Protein AF-A0A1A3EHY4-F1 (afdb_monomer_lite)

Structure (mmCIF, N/CA/C/O backbone):
data_AF-A0A1A3EHY4-F1
#
_entry.id   AF-A0A1A3EHY4-F1
#
loop_
_atom_site.group_PDB
_atom_site.id
_atom_site.type_symbol
_atom_site.label_atom_id
_atom_site.label_alt_id
_atom_site.label_comp_id
_atom_site.label_asym_id
_atom_site.label_entity_id
_atom_site.label_seq_id
_atom_site.pdbx_PDB_ins_code
_atom_site.Cartn_x
_atom_site.Cartn_y
_atom_site.Cartn_z
_atom_site.occupancy
_atom_site.B_iso_or_equiv
_atom_site.auth_seq_id
_atom_site.auth_comp_id
_atom_site.auth_asym_id
_atom_site.auth_atom_id
_atom_site.pdbx_PDB_model_num
ATOM 1 N N . MET A 1 1 ? -24.353 18.972 -23.875 1.00 43.78 1 MET A N 1
ATOM 2 C CA . MET A 1 1 ? -23.192 19.182 -22.986 1.00 43.78 1 MET A CA 1
ATOM 3 C C . MET A 1 1 ? -23.267 18.120 -21.908 1.00 43.78 1 MET A C 1
ATOM 5 O O . MET A 1 1 ? -24.160 18.188 -21.077 1.00 43.78 1 MET A O 1
ATOM 9 N N . THR A 1 2 ? -22.443 17.081 -22.003 1.00 38.88 2 THR A N 1
ATOM 10 C CA . THR A 1 2 ? -22.450 15.965 -21.049 1.00 38.88 2 THR A CA 1
ATOM 11 C C . THR A 1 2 ? -21.493 16.316 -19.921 1.00 38.88 2 THR A C 1
ATOM 13 O O . THR A 1 2 ? -20.284 16.359 -20.134 1.00 38.88 2 THR A O 1
ATOM 16 N N . THR A 1 3 ? -22.028 16.632 -18.745 1.00 42.59 3 THR A N 1
ATOM 17 C CA . THR A 1 3 ? -21.226 16.832 -17.538 1.00 42.59 3 THR A CA 1
ATOM 18 C C . THR A 1 3 ? -20.619 15.487 -17.155 1.00 42.59 3 THR A C 1
ATOM 20 O O . THR A 1 3 ? -21.338 14.577 -16.746 1.00 42.59 3 THR A O 1
ATOM 23 N N . ILE A 1 4 ? -19.307 15.338 -17.331 1.00 47.03 4 ILE A N 1
ATOM 24 C CA . ILE A 1 4 ? -18.562 14.207 -16.779 1.00 47.03 4 ILE A CA 1
ATOM 25 C C . ILE A 1 4 ? -18.546 14.426 -15.264 1.00 47.03 4 ILE A C 1
ATOM 27 O O . ILE A 1 4 ? -17.818 15.278 -14.760 1.00 47.03 4 ILE A O 1
ATOM 31 N N . LEU A 1 5 ? -19.420 13.720 -14.548 1.00 46.84 5 LEU A N 1
ATOM 32 C CA . LEU A 1 5 ? -19.367 13.635 -13.094 1.00 46.84 5 LEU A CA 1
ATOM 33 C C . LEU A 1 5 ? -18.135 12.807 -12.735 1.00 46.84 5 LEU A C 1
ATOM 35 O O . LEU A 1 5 ? -18.129 11.589 -12.902 1.00 46.84 5 LEU A O 1
ATOM 39 N N . THR A 1 6 ? -17.078 13.474 -12.280 1.00 52.53 6 THR A N 1
ATOM 40 C CA . THR A 1 6 ? -15.957 12.801 -11.625 1.00 52.53 6 THR A CA 1
ATOM 41 C C . THR A 1 6 ? -16.506 12.074 -10.393 1.00 52.53 6 THR A C 1
ATOM 43 O O . THR A 1 6 ? -17.156 12.728 -9.572 1.00 52.53 6 THR A O 1
ATOM 46 N N . PRO A 1 7 ? -16.301 10.752 -10.250 1.00 59.16 7 PRO A N 1
ATOM 47 C CA . PRO A 1 7 ? -16.756 10.034 -9.067 1.00 59.16 7 PRO A CA 1
ATOM 48 C C . PRO A 1 7 ? -16.101 10.627 -7.816 1.00 59.16 7 PRO A C 1
ATOM 50 O O . PRO A 1 7 ? -14.932 11.024 -7.843 1.00 59.16 7 PRO A O 1
ATOM 53 N N . ALA A 1 8 ? -16.873 10.726 -6.731 1.00 65.38 8 ALA A N 1
ATOM 54 C CA . ALA A 1 8 ? -16.356 11.198 -5.454 1.00 65.38 8 ALA A CA 1
ATOM 55 C C . ALA A 1 8 ? -15.210 10.280 -4.997 1.00 65.38 8 ALA A C 1
ATOM 57 O O . ALA A 1 8 ? -15.291 9.065 -5.208 1.00 65.38 8 ALA A O 1
ATOM 58 N N . PRO A 1 9 ? -14.145 10.820 -4.379 1.00 65.19 9 PRO A N 1
ATOM 59 C CA . PRO A 1 9 ? -13.097 9.973 -3.846 1.00 65.19 9 PRO A CA 1
ATOM 60 C C . PRO A 1 9 ? -13.681 9.022 -2.788 1.00 65.19 9 PRO A C 1
ATOM 62 O O . PRO A 1 9 ? -14.614 9.394 -2.070 1.00 65.19 9 PRO A O 1
ATOM 65 N N . PRO A 1 10 ? -13.145 7.801 -2.688 1.00 76.81 10 PRO A N 1
ATOM 66 C CA . PRO A 1 10 ? -13.619 6.798 -1.746 1.00 76.81 10 PRO A CA 1
ATOM 67 C C . PRO A 1 10 ? -13.423 7.259 -0.299 1.00 76.81 10 PRO A C 1
ATOM 69 O O . PRO A 1 10 ? -12.489 8.007 -0.001 1.00 76.81 10 PRO A O 1
ATOM 72 N N . ALA A 1 11 ? -14.267 6.755 0.601 1.00 86.38 11 ALA A N 1
ATOM 73 C CA . ALA A 1 11 ? -14.080 6.923 2.038 1.00 86.38 11 ALA A CA 1
ATOM 74 C C . ALA A 1 11 ? -12.806 6.205 2.518 1.00 86.38 11 ALA A C 1
ATOM 76 O O . ALA A 1 11 ? -12.401 5.184 1.943 1.00 86.38 11 ALA A O 1
ATOM 77 N N . LEU A 1 12 ? -12.198 6.719 3.592 1.00 87.69 12 LEU A N 1
ATOM 78 C CA . LEU A 1 12 ? -10.974 6.169 4.178 1.00 87.69 12 LEU A CA 1
ATOM 79 C C . LEU A 1 12 ? -11.109 4.690 4.543 1.00 87.69 12 LEU A C 1
ATOM 81 O O . LEU A 1 12 ? -10.264 3.884 4.158 1.00 87.69 12 LEU A O 1
ATOM 85 N N . GLU A 1 13 ? -12.216 4.324 5.187 1.00 88.50 13 GLU A N 1
ATOM 86 C CA . GLU A 1 13 ? -12.516 2.945 5.575 1.00 88.50 13 GLU A CA 1
ATOM 87 C C . GLU A 1 13 ? -12.557 2.002 4.360 1.00 88.50 13 GLU A C 1
ATOM 89 O O . GLU A 1 13 ? -11.970 0.919 4.375 1.00 88.50 13 GLU A O 1
ATOM 94 N N . SER A 1 14 ? -13.202 2.413 3.263 1.00 90.06 14 SER A N 1
ATOM 95 C CA . SER A 1 14 ? -13.293 1.595 2.049 1.00 90.06 14 SER A CA 1
ATOM 96 C C . SER A 1 14 ? -11.924 1.386 1.400 1.00 90.06 14 SER A C 1
ATOM 98 O O . SER A 1 14 ? -11.625 0.288 0.925 1.00 90.06 14 SER A O 1
ATOM 100 N N . ALA A 1 15 ? -11.072 2.416 1.401 1.00 93.19 15 ALA A N 1
ATOM 101 C CA . ALA A 1 15 ? -9.697 2.294 0.927 1.00 93.19 15 ALA A CA 1
ATOM 102 C C . ALA A 1 15 ? -8.855 1.393 1.843 1.00 93.19 15 ALA A C 1
ATOM 104 O O . ALA A 1 15 ? -8.093 0.564 1.341 1.00 93.19 15 ALA A O 1
ATOM 105 N N . LEU A 1 16 ? -9.030 1.499 3.164 1.00 93.62 16 LEU A N 1
ATOM 106 C CA . LEU A 1 16 ? -8.372 0.632 4.136 1.00 93.62 16 LEU A CA 1
ATOM 107 C C . LEU A 1 16 ? -8.755 -0.833 3.901 1.00 93.62 16 LEU A C 1
ATOM 109 O O . LEU A 1 16 ? -7.883 -1.658 3.634 1.00 93.62 16 LEU A O 1
ATOM 113 N N . ARG A 1 17 ? -10.054 -1.151 3.868 1.00 93.81 17 ARG A N 1
ATOM 114 C CA . ARG A 1 17 ? -10.560 -2.510 3.600 1.00 93.81 17 ARG A CA 1
ATOM 115 C C . ARG A 1 17 ? -10.059 -3.066 2.263 1.00 93.81 17 ARG A C 1
ATOM 117 O O . ARG A 1 17 ? -9.621 -4.216 2.207 1.00 93.81 17 ARG A O 1
ATOM 124 N N . ALA A 1 18 ? -10.077 -2.265 1.195 1.00 95.75 18 ALA A N 1
ATOM 125 C CA . ALA A 1 18 ? -9.578 -2.680 -0.118 1.00 95.75 18 ALA A CA 1
ATOM 126 C C . ALA A 1 18 ? -8.077 -3.012 -0.091 1.00 95.75 18 ALA A C 1
ATOM 128 O O . ALA A 1 18 ? -7.659 -4.040 -0.631 1.00 95.75 18 ALA A O 1
ATOM 129 N N . GLY A 1 19 ? -7.270 -2.175 0.564 1.00 96.88 19 GLY A N 1
ATOM 130 C CA . GLY A 1 19 ? -5.836 -2.404 0.714 1.00 96.88 19 GLY A CA 1
ATOM 131 C C . GLY A 1 19 ? -5.507 -3.618 1.582 1.00 96.88 19 GLY A C 1
ATOM 132 O O . GLY A 1 19 ? -4.648 -4.413 1.209 1.00 96.88 19 GLY A O 1
ATOM 133 N N . LEU A 1 20 ? -6.233 -3.835 2.681 1.00 96.69 20 LEU A N 1
ATOM 134 C CA . LEU A 1 20 ? -6.057 -5.006 3.550 1.00 96.69 20 LEU A CA 1
ATOM 135 C C . LEU A 1 20 ? -6.443 -6.308 2.842 1.00 96.69 20 LEU A C 1
ATOM 137 O O . LEU A 1 20 ? -5.700 -7.290 2.887 1.00 96.69 20 LEU A O 1
ATOM 141 N N . ARG A 1 21 ? -7.560 -6.310 2.106 1.00 96.88 21 ARG A N 1
ATOM 142 C CA . ARG A 1 21 ? -7.945 -7.445 1.256 1.00 96.88 21 ARG A CA 1
ATOM 143 C C . ARG A 1 21 ? -6.877 -7.739 0.205 1.00 96.88 21 ARG A C 1
ATOM 145 O O . ARG A 1 21 ? -6.598 -8.905 -0.083 1.00 96.88 21 ARG A O 1
ATOM 152 N N . TRP A 1 22 ? -6.283 -6.704 -0.378 1.00 98.00 22 TRP A N 1
ATOM 153 C CA . TRP A 1 22 ? -5.184 -6.862 -1.322 1.00 98.00 22 TRP A CA 1
ATOM 154 C C . TRP A 1 22 ? -3.930 -7.448 -0.667 1.00 98.00 22 TRP A C 1
ATOM 156 O O . TRP A 1 22 ? -3.378 -8.414 -1.193 1.00 98.00 22 TRP A O 1
ATOM 166 N N . LEU A 1 23 ? -3.537 -6.934 0.503 1.00 97.88 23 LEU A N 1
ATOM 167 C CA . LEU A 1 23 ? -2.381 -7.420 1.254 1.00 97.88 23 LEU A CA 1
ATOM 168 C C . LEU A 1 23 ? -2.529 -8.883 1.669 1.00 97.88 23 LEU A C 1
ATOM 170 O O . LEU A 1 23 ? -1.577 -9.639 1.503 1.00 97.88 23 LEU A O 1
ATOM 174 N N . TYR A 1 24 ? -3.688 -9.289 2.189 1.00 97.56 24 TYR A N 1
ATOM 175 C CA . TYR A 1 24 ? -3.818 -10.564 2.904 1.00 97.56 24 TYR A CA 1
ATOM 176 C C . TYR A 1 24 ? -4.618 -11.640 2.172 1.00 97.56 24 TYR A C 1
ATOM 178 O O . TYR A 1 24 ? -4.310 -12.822 2.308 1.00 97.56 24 TYR A O 1
ATOM 186 N N . ALA A 1 25 ? -5.613 -11.265 1.369 1.00 97.00 25 ALA A N 1
ATOM 187 C CA . ALA A 1 25 ? -6.548 -12.219 0.765 1.00 97.00 25 ALA A CA 1
ATOM 188 C C . ALA A 1 25 ? -6.406 -12.350 -0.760 1.00 97.00 25 ALA A C 1
ATOM 190 O O . ALA A 1 25 ? -6.971 -13.265 -1.361 1.00 97.00 25 ALA A O 1
ATOM 191 N N . THR A 1 26 ? -5.674 -11.447 -1.415 1.00 98.19 26 THR A N 1
ATOM 192 C CA . THR A 1 26 ? -5.602 -11.416 -2.879 1.00 98.19 26 THR A CA 1
ATOM 193 C C . THR A 1 26 ? -4.409 -12.210 -3.389 1.00 98.19 26 THR A C 1
ATOM 195 O O . THR A 1 26 ? -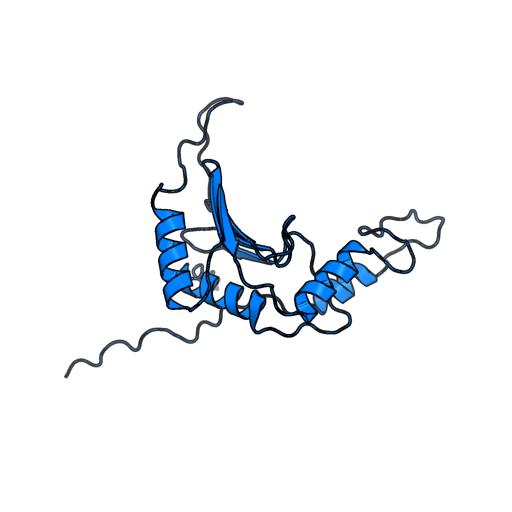3.256 -11.777 -3.336 1.00 98.19 26 THR A O 1
ATOM 198 N N . LYS A 1 27 ? -4.698 -13.387 -3.947 1.00 98.56 27 LYS A N 1
ATOM 199 C CA . LYS A 1 27 ? -3.701 -14.191 -4.649 1.00 98.56 27 LYS A CA 1
ATOM 200 C C . LYS A 1 27 ? -3.288 -13.501 -5.952 1.00 98.56 27 LYS A C 1
ATOM 202 O O . LYS A 1 27 ? -4.118 -13.233 -6.810 1.00 98.56 27 LYS A O 1
ATOM 207 N N . GLN A 1 28 ? -1.990 -13.278 -6.106 1.00 98.62 28 GLN A N 1
ATOM 208 C CA . GLN A 1 28 ? -1.375 -12.721 -7.307 1.00 98.62 28 GLN A CA 1
ATOM 209 C C . GLN A 1 28 ? -1.069 -13.827 -8.328 1.00 98.62 28 GLN A C 1
ATOM 211 O O . GLN A 1 28 ? -0.690 -14.936 -7.924 1.00 98.62 28 GLN A O 1
ATOM 216 N N . PRO A 1 29 ? -1.179 -13.537 -9.636 1.00 98.50 29 PRO A N 1
ATOM 217 C CA . PRO A 1 29 ? -0.666 -14.407 -10.689 1.00 98.50 29 PRO A CA 1
ATOM 218 C C . PRO A 1 29 ? 0.832 -14.705 -10.542 1.00 98.50 29 PRO A C 1
ATOM 220 O O . PRO A 1 29 ? 1.595 -13.939 -9.953 1.00 98.50 29 PRO A O 1
ATOM 223 N N . SER A 1 30 ? 1.273 -15.842 -11.079 1.00 97.44 30 SER A N 1
ATOM 224 C CA . SER A 1 30 ? 2.673 -16.285 -10.988 1.00 97.44 30 SER A CA 1
ATOM 225 C C . SER A 1 30 ? 3.645 -15.449 -11.822 1.00 97.44 30 SER A C 1
ATOM 227 O O . SER A 1 30 ? 4.851 -15.553 -11.622 1.00 97.44 30 SER A O 1
ATOM 229 N N . ASP A 1 31 ? 3.136 -14.654 -12.755 1.00 96.00 31 ASP A N 1
ATOM 230 C CA . ASP A 1 31 ? 3.867 -13.726 -13.617 1.00 96.00 31 ASP A CA 1
ATOM 231 C C . ASP A 1 31 ? 3.666 -12.256 -13.209 1.00 96.00 31 ASP A C 1
ATOM 233 O O . ASP A 1 31 ? 4.233 -11.365 -13.836 1.00 96.00 31 ASP A O 1
ATOM 237 N N . ALA A 1 32 ? 2.906 -11.994 -12.139 1.00 98.12 32 ALA A N 1
ATOM 238 C CA . ALA A 1 32 ? 2.690 -10.645 -11.637 1.00 98.12 32 ALA A CA 1
ATOM 239 C C . ALA A 1 32 ? 3.978 -10.026 -11.074 1.00 98.12 32 ALA A C 1
ATOM 241 O O . ALA A 1 32 ? 4.769 -10.690 -10.389 1.00 98.12 32 ALA A O 1
ATOM 242 N N . LEU A 1 33 ? 4.122 -8.723 -11.308 1.00 97.44 33 LEU A N 1
ATOM 243 C CA . LEU A 1 33 ? 5.153 -7.867 -10.734 1.00 97.44 33 LEU A CA 1
ATOM 244 C C . LEU A 1 33 ? 4.490 -6.766 -9.919 1.00 97.44 33 LEU A C 1
ATOM 246 O O . LEU A 1 33 ? 3.598 -6.071 -10.400 1.00 97.44 33 LEU A O 1
ATOM 250 N N . VAL A 1 34 ? 4.953 -6.600 -8.684 1.00 97.50 34 VAL A N 1
ATOM 251 C CA . VAL A 1 34 ? 4.513 -5.523 -7.799 1.00 97.50 34 VAL A CA 1
ATOM 252 C C . VAL A 1 34 ? 5.754 -4.793 -7.320 1.00 97.50 34 VAL A C 1
ATOM 254 O O . VAL A 1 34 ? 6.646 -5.400 -6.735 1.00 97.50 34 VAL A O 1
ATOM 257 N N . GLU A 1 35 ? 5.824 -3.490 -7.579 1.00 94.56 35 GLU A N 1
ATOM 258 C CA . GLU A 1 35 ? 6.926 -2.663 -7.096 1.00 94.56 35 GLU A CA 1
ATOM 259 C C . GLU A 1 35 ? 6.998 -2.683 -5.567 1.00 94.56 35 GLU A C 1
ATOM 261 O O . GLU A 1 35 ? 5.977 -2.760 -4.881 1.00 94.56 35 GLU A O 1
ATOM 266 N N . ARG A 1 36 ? 8.198 -2.495 -5.007 1.00 90.62 36 ARG A N 1
ATOM 267 C CA . ARG A 1 36 ? 8.386 -2.435 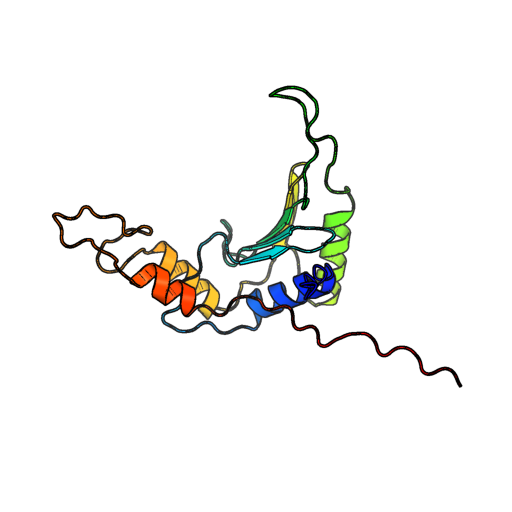-3.547 1.00 90.62 36 ARG A CA 1
ATOM 268 C C . ARG A 1 36 ? 7.555 -1.335 -2.878 1.00 90.62 36 ARG A C 1
ATOM 270 O O . ARG A 1 36 ? 7.173 -1.472 -1.725 1.00 90.62 36 ARG A O 1
ATOM 277 N N . ARG A 1 37 ? 7.237 -0.250 -3.593 1.00 92.31 37 ARG A N 1
ATOM 278 C CA . ARG A 1 37 ? 6.358 0.817 -3.079 1.00 92.31 37 ARG A CA 1
ATOM 279 C C . ARG A 1 37 ? 4.895 0.378 -2.949 1.00 92.31 37 ARG A C 1
ATOM 281 O O . ARG A 1 37 ? 4.136 1.064 -2.272 1.00 92.31 37 ARG A O 1
ATOM 288 N N . GLY A 1 38 ? 4.516 -0.748 -3.546 1.00 96.25 38 GLY A N 1
ATOM 289 C CA . GLY A 1 38 ? 3.190 -1.330 -3.434 1.00 96.25 38 GLY A CA 1
ATOM 290 C C . GLY A 1 38 ? 2.102 -0.493 -4.097 1.00 96.25 38 GLY A C 1
ATOM 291 O O . GLY A 1 38 ? 2.336 0.165 -5.109 1.00 96.25 38 GLY A O 1
ATOM 292 N N . ALA A 1 39 ? 0.896 -0.542 -3.535 1.00 97.19 39 ALA A N 1
ATOM 293 C CA . ALA A 1 39 ? -0.286 0.082 -4.118 1.00 97.19 39 ALA A CA 1
ATOM 294 C C . ALA A 1 39 ? -0.677 1.368 -3.383 1.00 97.19 39 ALA A C 1
ATOM 296 O O . ALA A 1 39 ? -0.617 1.431 -2.156 1.00 97.19 39 ALA A O 1
ATOM 297 N N . LYS A 1 40 ? -1.122 2.382 -4.131 1.00 96.31 40 LYS A N 1
ATOM 298 C CA . LYS A 1 40 ? -1.583 3.674 -3.605 1.00 96.31 40 LYS A CA 1
ATOM 299 C C . LYS A 1 40 ? -3.089 3.826 -3.833 1.00 96.31 40 LYS A C 1
ATOM 301 O O . LYS A 1 40 ? -3.542 3.701 -4.966 1.00 96.31 40 LYS A O 1
ATOM 306 N N . LEU A 1 41 ? -3.836 4.160 -2.785 1.00 94.75 41 LEU A N 1
ATOM 307 C CA . LEU A 1 41 ? -5.252 4.520 -2.833 1.00 94.75 41 LEU A CA 1
ATOM 308 C C . LEU A 1 41 ? -5.425 5.951 -2.320 1.00 94.75 41 LEU A C 1
ATOM 310 O O . LEU A 1 41 ? -4.903 6.313 -1.268 1.00 94.75 41 LEU A O 1
ATOM 314 N N . ILE A 1 42 ? -6.135 6.780 -3.079 1.00 92.38 42 ILE A N 1
ATOM 315 C CA . ILE A 1 42 ? -6.379 8.184 -2.738 1.00 92.38 42 ILE A CA 1
ATOM 316 C C . ILE A 1 42 ? -7.833 8.310 -2.293 1.00 92.38 42 ILE A C 1
ATOM 318 O O . ILE A 1 42 ? -8.732 7.873 -3.005 1.00 92.38 42 ILE A O 1
ATOM 322 N N . THR A 1 43 ? -8.043 8.905 -1.126 1.00 89.62 43 THR A N 1
ATOM 323 C CA . THR A 1 43 ? -9.356 9.202 -0.535 1.00 89.62 43 THR A CA 1
ATOM 324 C C . THR A 1 43 ? -9.530 10.718 -0.447 1.00 89.62 43 THR A C 1
ATOM 326 O O . THR A 1 43 ? -8.599 11.474 -0.741 1.00 89.62 43 THR A O 1
ATOM 329 N N . THR A 1 44 ? -10.708 11.183 -0.036 1.00 84.50 44 THR A N 1
ATOM 330 C CA . THR A 1 44 ? -10.943 12.607 0.268 1.00 84.50 44 THR A CA 1
ATOM 331 C C . THR A 1 44 ? -10.044 13.106 1.396 1.00 84.50 44 THR A C 1
ATOM 333 O O . THR A 1 44 ? -9.606 14.254 1.388 1.00 84.50 44 THR A O 1
ATOM 336 N N . GLU A 1 45 ? -9.777 12.245 2.375 1.00 86.25 45 GLU A N 1
ATOM 337 C CA . GLU A 1 45 ? -9.135 12.616 3.632 1.00 86.25 45 GLU A CA 1
ATOM 338 C C . GLU A 1 45 ? -7.632 12.362 3.605 1.00 86.25 45 GLU A C 1
ATOM 340 O O . GLU A 1 45 ? -6.861 13.166 4.126 1.00 86.25 45 GLU A O 1
ATOM 345 N N . ARG A 1 46 ? -7.204 11.252 3.001 1.00 92.56 46 ARG A N 1
ATOM 346 C CA . ARG A 1 46 ? -5.828 10.742 3.034 1.00 92.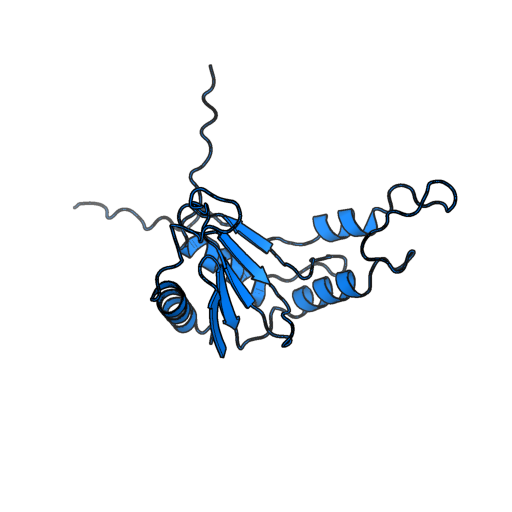56 46 ARG A CA 1
ATOM 347 C C . ARG A 1 46 ? -5.411 10.099 1.722 1.00 92.56 46 ARG A C 1
ATOM 349 O O . ARG A 1 46 ? -6.214 9.612 0.930 1.00 92.56 46 ARG A O 1
ATOM 356 N N . THR A 1 47 ? -4.109 10.020 1.531 1.00 94.94 47 THR A N 1
ATOM 357 C CA . THR A 1 47 ? -3.500 9.050 0.631 1.00 94.94 47 THR A CA 1
ATOM 358 C C . THR A 1 47 ? -3.012 7.873 1.467 1.00 94.94 47 THR A C 1
ATOM 360 O O . THR A 1 47 ? -2.219 8.061 2.383 1.00 94.94 47 THR A O 1
ATOM 363 N N . LEU A 1 48 ? -3.461 6.664 1.141 1.00 96.56 48 LEU A N 1
ATOM 364 C CA . LEU A 1 48 ? -2.965 5.428 1.734 1.00 96.56 48 LEU A CA 1
ATOM 365 C C . LEU A 1 48 ? -2.047 4.717 0.744 1.00 96.56 48 LEU A C 1
ATOM 367 O O . LEU A 1 48 ? -2.373 4.590 -0.438 1.00 96.56 48 LEU A O 1
ATOM 371 N N . ARG A 1 49 ? -0.908 4.214 1.211 1.00 97.44 49 ARG A N 1
ATOM 372 C CA . ARG A 1 49 ? -0.048 3.316 0.438 1.00 97.44 49 ARG A CA 1
ATOM 373 C C . ARG A 1 49 ? 0.201 2.038 1.215 1.00 97.44 49 ARG A C 1
ATOM 375 O O . ARG A 1 49 ? 0.675 2.077 2.342 1.00 97.44 49 ARG A O 1
ATOM 382 N N . PHE A 1 50 ? -0.078 0.916 0.574 1.00 98.12 50 PHE A N 1
ATOM 383 C CA . PHE A 1 50 ? 0.085 -0.420 1.123 1.00 98.12 50 PHE A CA 1
ATOM 384 C C . PHE A 1 50 ? 1.361 -1.015 0.545 1.00 98.12 50 PHE A C 1
ATOM 386 O O . PHE A 1 50 ? 1.419 -1.330 -0.643 1.00 98.12 50 PHE A O 1
ATOM 393 N N . VAL A 1 51 ? 2.389 -1.137 1.376 1.00 98.19 51 VAL A N 1
ATOM 394 C CA . VAL A 1 51 ? 3.695 -1.703 1.032 1.00 98.19 51 VAL A CA 1
ATOM 395 C C . VAL A 1 51 ? 3.705 -3.165 1.489 1.00 98.19 51 VAL A C 1
ATOM 397 O O . VAL A 1 51 ? 3.667 -3.402 2.694 1.00 98.19 51 VAL A O 1
ATOM 400 N N . PRO A 1 52 ? 3.746 -4.161 0.581 1.00 97.56 52 PRO A N 1
ATOM 401 C CA . PRO A 1 52 ? 3.619 -5.570 0.973 1.00 97.56 52 PRO A CA 1
ATOM 402 C C . PRO A 1 52 ? 4.825 -6.131 1.726 1.00 97.56 52 PRO A C 1
ATOM 404 O O . PRO A 1 52 ? 4.678 -7.089 2.479 1.00 97.56 52 PRO A O 1
ATOM 407 N N . VAL A 1 53 ? 6.011 -5.570 1.479 1.00 96.19 53 VAL A N 1
ATOM 408 C CA . VAL A 1 53 ? 7.279 -5.990 2.083 1.00 96.19 53 VAL A CA 1
ATOM 409 C C . VAL A 1 53 ? 8.081 -4.733 2.411 1.00 96.19 53 VAL A C 1
ATOM 411 O O . VAL A 1 53 ? 8.589 -4.062 1.510 1.00 96.19 53 VAL A O 1
ATOM 414 N N . SER A 1 54 ? 8.150 -4.385 3.695 1.00 91.56 54 SER A N 1
ATOM 415 C CA . SER A 1 54 ? 9.011 -3.313 4.204 1.00 91.56 54 SER A CA 1
ATOM 416 C C . SER A 1 54 ? 10.444 -3.812 4.442 1.00 91.56 54 SER A C 1
ATOM 418 O O . SER A 1 54 ? 10.769 -4.963 4.143 1.00 91.56 54 SER A O 1
ATOM 420 N N . ALA A 1 55 ? 11.314 -2.948 4.974 1.00 85.81 55 ALA A N 1
ATOM 421 C CA . ALA A 1 55 ? 12.685 -3.324 5.324 1.00 85.81 55 ALA A CA 1
ATOM 422 C C . ALA A 1 55 ? 12.741 -4.471 6.353 1.00 85.81 55 ALA A C 1
ATOM 424 O O . ALA A 1 55 ? 13.617 -5.325 6.253 1.00 85.81 55 ALA A O 1
ATOM 425 N N . ASP A 1 56 ? 11.763 -4.536 7.260 1.00 84.44 56 ASP A N 1
ATOM 426 C CA . ASP A 1 56 ? 11.663 -5.570 8.299 1.00 84.44 56 ASP A CA 1
ATOM 427 C C . ASP A 1 56 ? 10.933 -6.837 7.809 1.00 84.44 56 ASP A C 1
ATOM 429 O O . ASP A 1 56 ? 10.652 -7.753 8.578 1.00 84.44 56 ASP A O 1
ATOM 433 N N . GLY A 1 57 ? 10.598 -6.907 6.516 1.00 87.75 57 GLY A N 1
ATOM 434 C CA . GLY A 1 57 ? 9.951 -8.058 5.877 1.00 87.75 57 GLY A CA 1
ATOM 435 C C . GLY A 1 57 ? 8.426 -8.093 6.003 1.00 87.75 57 GLY A C 1
ATOM 436 O O . GLY A 1 57 ? 7.766 -8.708 5.162 1.00 87.75 57 GLY A O 1
ATOM 437 N N . ASN A 1 58 ? 7.856 -7.387 6.979 1.00 93.81 58 ASN A N 1
ATOM 438 C CA . ASN A 1 58 ? 6.411 -7.270 7.158 1.00 93.81 58 ASN A CA 1
ATOM 439 C C . ASN A 1 58 ? 5.795 -6.091 6.379 1.00 93.81 58 ASN A C 1
ATOM 441 O O . ASN A 1 58 ? 6.523 -5.180 5.967 1.00 93.81 58 ASN A O 1
ATOM 445 N N . PRO A 1 59 ? 4.468 -6.077 6.152 1.00 97.50 59 PRO A N 1
ATOM 446 C CA . PRO A 1 59 ? 3.803 -4.994 5.445 1.00 97.50 59 PRO A CA 1
ATOM 447 C C . PRO A 1 59 ? 3.792 -3.683 6.237 1.00 97.50 59 PRO A C 1
ATOM 449 O O . PRO A 1 59 ? 3.829 -3.665 7.466 1.00 97.50 59 PRO A O 1
ATOM 452 N N . LEU A 1 60 ? 3.683 -2.578 5.505 1.00 97.00 60 LEU A N 1
ATOM 453 C CA . LEU A 1 60 ? 3.626 -1.223 6.043 1.00 97.00 60 LEU A CA 1
ATOM 454 C C . LEU A 1 60 ? 2.483 -0.461 5.367 1.00 97.00 60 LEU A C 1
ATOM 456 O O . LEU A 1 60 ? 2.369 -0.471 4.139 1.00 97.00 60 LEU A O 1
ATOM 460 N N . ILE A 1 61 ? 1.659 0.233 6.150 1.00 97.62 61 ILE A N 1
ATOM 461 C CA . ILE A 1 61 ? 0.702 1.214 5.630 1.00 97.62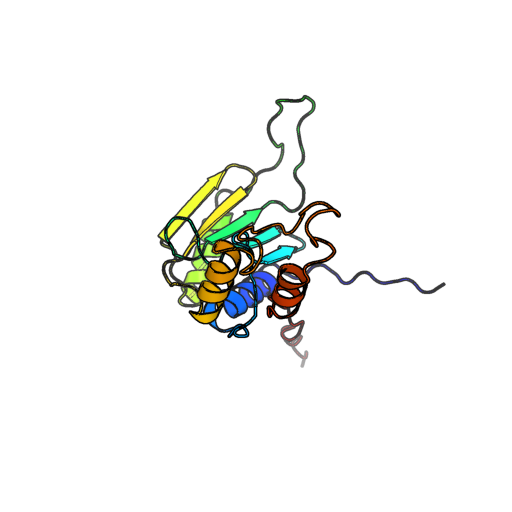 61 ILE A CA 1
ATOM 462 C C . ILE A 1 61 ? 1.311 2.598 5.817 1.00 97.62 61 ILE A C 1
ATOM 464 O O . ILE A 1 61 ? 1.626 2.999 6.933 1.00 97.62 61 ILE A O 1
ATOM 468 N N . VAL A 1 62 ? 1.480 3.333 4.723 1.00 97.25 62 VAL A N 1
ATOM 469 C CA . VAL A 1 62 ? 1.873 4.743 4.746 1.00 97.25 62 VAL A CA 1
ATOM 470 C C . VAL A 1 62 ? 0.616 5.589 4.601 1.00 97.25 62 VAL A C 1
ATOM 472 O O . VAL A 1 62 ? -0.166 5.391 3.670 1.00 97.25 62 VAL A O 1
ATOM 475 N N . VAL A 1 63 ? 0.437 6.526 5.520 1.00 96.94 63 VAL A N 1
ATOM 476 C CA . VAL A 1 63 ? -0.658 7.491 5.554 1.00 96.94 63 VAL A CA 1
ATOM 477 C C . VAL A 1 63 ? -0.067 8.855 5.230 1.00 96.94 63 VAL A C 1
ATOM 479 O O . VAL A 1 63 ? 0.767 9.358 5.974 1.00 96.94 63 VAL A O 1
ATOM 482 N N . ASP A 1 64 ? -0.485 9.452 4.124 1.00 94.94 64 ASP A N 1
ATOM 483 C CA . ASP A 1 64 ? -0.039 10.769 3.673 1.00 94.94 64 ASP A CA 1
ATOM 484 C C . ASP A 1 64 ? -1.218 11.750 3.658 1.00 94.94 64 ASP A C 1
ATOM 486 O O . ASP A 1 64 ? -2.360 11.385 3.343 1.00 94.94 64 ASP A O 1
ATOM 490 N N . LEU A 1 65 ? -0.941 13.029 3.917 1.00 91.25 65 LEU A N 1
ATOM 491 C CA . LEU A 1 65 ? -1.891 14.090 3.589 1.00 91.25 65 LEU A CA 1
ATOM 492 C C . LEU A 1 65 ? -2.127 14.137 2.066 1.00 91.25 65 LEU A C 1
ATOM 494 O O . LEU A 1 65 ? -1.170 14.087 1.291 1.00 91.25 65 LEU A O 1
ATOM 498 N N . PRO A 1 66 ? -3.383 14.278 1.603 1.00 85.75 66 PRO A N 1
ATOM 499 C CA . PRO A 1 66 ? -3.689 14.324 0.175 1.00 85.75 66 PRO A CA 1
ATOM 500 C C . PRO A 1 66 ? -3.197 15.631 -0.461 1.00 85.75 66 PRO A C 1
ATOM 502 O O . PRO A 1 66 ? -2.901 15.680 -1.653 1.00 85.75 66 PRO A O 1
ATOM 505 N N . THR A 1 67 ? -3.095 16.703 0.326 1.00 86.69 67 THR A N 1
ATOM 506 C CA . THR A 1 67 ? -2.539 17.991 -0.089 1.00 86.69 67 THR A CA 1
ATOM 507 C C . THR A 1 67 ? -1.768 18.600 1.074 1.00 86.69 67 THR A C 1
ATOM 509 O O . THR A 1 67 ? -2.280 18.706 2.189 1.00 86.69 67 THR A O 1
ATOM 512 N N . VAL A 1 68 ? -0.524 18.994 0.809 1.00 87.81 68 VAL A N 1
ATOM 513 C CA . VAL A 1 68 ? 0.350 19.644 1.788 1.00 87.81 68 VAL A CA 1
ATOM 514 C C . VAL A 1 68 ? 0.371 21.137 1.501 1.00 87.81 68 VAL A C 1
ATOM 516 O O . VAL A 1 68 ? 0.650 21.557 0.379 1.00 87.81 68 VAL A O 1
ATOM 519 N N . HIS A 1 69 ? 0.072 21.936 2.516 1.00 87.94 69 HIS A N 1
ATOM 520 C CA . HIS A 1 69 ? 0.140 23.387 2.454 1.00 87.94 69 HIS A CA 1
ATOM 521 C C . HIS A 1 69 ? 1.491 23.819 3.005 1.00 87.94 69 HIS A C 1
ATOM 523 O O . HIS A 1 69 ? 1.766 23.636 4.185 1.00 87.94 69 HIS A O 1
ATOM 529 N N . TRP A 1 70 ? 2.343 24.380 2.157 1.00 88.00 70 TRP A N 1
ATOM 530 C CA . TRP A 1 70 ? 3.667 24.846 2.559 1.00 88.00 70 TRP A CA 1
ATOM 531 C C . TRP A 1 70 ? 3.625 26.318 2.957 1.00 88.00 70 TRP A C 1
ATOM 533 O O . TRP A 1 70 ? 2.908 27.114 2.346 1.00 88.00 70 TRP A O 1
ATOM 543 N N . GLY A 1 71 ? 4.400 26.686 3.978 1.00 85.69 71 GLY A N 1
ATOM 544 C CA . GLY A 1 71 ? 4.638 28.091 4.290 1.00 85.69 71 GLY A CA 1
ATOM 545 C C . GLY A 1 71 ? 5.409 28.792 3.167 1.00 85.69 71 GLY A C 1
ATOM 546 O O . GLY A 1 71 ? 6.025 28.157 2.314 1.00 85.69 71 GLY A O 1
ATOM 547 N N . VAL A 1 72 ? 5.403 30.124 3.170 1.00 84.75 72 VAL A N 1
ATOM 548 C CA . VAL A 1 72 ? 6.162 30.906 2.184 1.00 84.75 72 VAL A CA 1
ATOM 549 C C . VAL A 1 72 ? 7.660 30.758 2.472 1.00 84.75 72 VAL A C 1
ATOM 551 O O . VAL A 1 72 ? 8.105 31.089 3.568 1.00 84.75 72 VAL A O 1
ATOM 554 N N . GLY A 1 73 ? 8.435 30.250 1.509 1.00 81.88 73 GLY A N 1
ATOM 555 C CA . GLY A 1 73 ? 9.895 30.098 1.593 1.00 81.88 73 GLY A CA 1
ATOM 556 C C . GLY A 1 73 ? 10.377 28.655 1.401 1.00 81.88 73 GLY A C 1
ATOM 557 O O . GLY A 1 73 ? 9.704 27.712 1.801 1.00 81.88 73 GLY A O 1
ATOM 558 N N . ASN A 1 74 ? 11.571 28.477 0.822 1.00 76.00 74 ASN A N 1
ATOM 559 C CA . ASN A 1 74 ? 12.112 27.158 0.439 1.00 76.00 74 ASN A CA 1
ATOM 560 C C . ASN A 1 74 ? 12.346 26.184 1.610 1.00 76.00 74 ASN A C 1
ATOM 562 O O . ASN A 1 74 ? 12.520 24.992 1.377 1.00 76.00 74 ASN A O 1
ATOM 566 N N . PHE A 1 75 ? 12.374 26.681 2.848 1.00 83.31 75 PHE A N 1
ATOM 567 C CA . PHE A 1 75 ? 12.623 25.894 4.063 1.00 83.31 75 PHE A CA 1
ATOM 568 C C . PHE A 1 75 ? 11.486 25.998 5.083 1.00 83.31 75 PHE A C 1
ATOM 570 O O . PHE A 1 75 ? 11.650 25.609 6.238 1.00 83.31 75 PHE A O 1
ATOM 577 N N . SER A 1 76 ? 10.346 26.557 4.683 1.00 83.44 76 SER A N 1
ATOM 578 C CA . SER A 1 76 ? 9.211 26.706 5.583 1.00 83.44 76 SER A CA 1
ATOM 579 C C . SER A 1 76 ? 8.559 25.347 5.841 1.00 83.44 76 SER A C 1
ATOM 581 O O . SER A 1 76 ? 8.370 24.574 4.898 1.00 83.44 76 SER A O 1
ATOM 583 N N . PRO A 1 77 ? 8.211 25.026 7.101 1.00 84.19 77 PRO A N 1
ATOM 584 C CA . PRO A 1 77 ? 7.570 23.760 7.413 1.00 84.19 77 PRO A CA 1
ATOM 585 C C . PRO A 1 77 ? 6.170 23.677 6.777 1.00 84.19 77 PRO A C 1
ATOM 587 O O . PRO A 1 77 ? 5.580 24.705 6.412 1.00 84.19 77 PRO A O 1
ATOM 590 N N . PRO A 1 78 ? 5.605 22.463 6.672 1.00 87.06 78 PRO A N 1
ATOM 591 C CA . PRO A 1 78 ? 4.192 22.284 6.378 1.00 87.06 78 PRO A CA 1
ATOM 592 C C . PRO A 1 78 ? 3.318 23.049 7.380 1.00 87.06 78 PRO A C 1
ATOM 594 O O . PRO A 1 78 ? 3.543 22.997 8.588 1.00 87.06 78 PRO A O 1
ATOM 597 N N . LEU A 1 79 ? 2.302 23.741 6.875 1.00 89.38 79 LEU A N 1
ATOM 598 C CA . LEU A 1 79 ? 1.274 24.429 7.661 1.00 89.38 79 LEU A CA 1
ATOM 599 C C . LEU A 1 79 ? 0.173 23.475 8.133 1.00 89.38 79 LEU A C 1
ATOM 601 O O . LEU A 1 79 ? -0.627 23.822 8.997 1.00 89.38 79 LEU A O 1
ATOM 605 N N . ASN A 1 80 ? 0.117 22.279 7.553 1.00 90.38 80 ASN A N 1
ATOM 606 C CA . ASN A 1 80 ? -0.730 21.182 7.982 1.00 90.38 80 ASN A CA 1
ATOM 607 C C . ASN A 1 80 ? 0.117 19.932 8.244 1.00 90.38 80 ASN A C 1
ATOM 609 O O . ASN A 1 80 ? 1.135 19.700 7.599 1.00 90.38 80 ASN A O 1
ATOM 613 N N . ALA A 1 81 ? -0.324 19.124 9.201 1.00 90.50 81 ALA A N 1
ATOM 614 C CA . ALA A 1 81 ? 0.305 17.870 9.590 1.00 90.50 81 ALA A CA 1
ATOM 615 C C . ALA A 1 81 ? -0.781 16.826 9.859 1.00 90.50 81 ALA A C 1
ATOM 617 O O . ALA A 1 81 ? -1.959 17.166 10.009 1.00 90.50 81 ALA A O 1
ATOM 618 N N . LEU A 1 82 ? -0.386 15.557 9.920 1.00 90.38 82 LEU A N 1
ATOM 619 C CA . LEU A 1 82 ? -1.287 14.510 10.379 1.00 90.38 82 LEU A CA 1
ATOM 620 C C . LEU A 1 82 ? -1.640 14.735 11.856 1.00 90.38 82 LEU A C 1
ATOM 622 O O . LEU A 1 82 ? -0.747 15.041 12.654 1.00 90.38 82 LEU A O 1
ATOM 626 N N . PRO A 1 83 ? -2.914 14.562 12.243 1.00 90.38 83 PRO A N 1
ATOM 627 C CA . PRO A 1 83 ? -3.304 14.615 13.643 1.00 90.38 83 PRO A CA 1
ATOM 628 C C . PRO A 1 83 ? -2.529 13.583 14.490 1.00 90.38 83 PRO A C 1
ATOM 630 O O . PRO A 1 83 ? -2.368 12.434 14.061 1.00 90.38 83 PRO A O 1
ATOM 633 N N . PRO A 1 84 ? -2.088 13.930 15.715 1.00 87.75 84 PRO A N 1
ATOM 634 C CA . PRO A 1 84 ? -1.361 13.002 16.592 1.00 87.75 84 PRO A CA 1
ATOM 635 C C . PRO A 1 84 ? -2.135 11.733 16.976 1.00 87.75 84 PRO A C 1
ATOM 637 O O . PRO A 1 84 ? -1.534 10.762 17.419 1.00 87.75 84 PRO A O 1
ATOM 640 N N . ASN A 1 85 ? -3.461 11.741 16.834 1.00 90.88 85 ASN A N 1
ATOM 641 C CA . ASN A 1 85 ? -4.338 10.604 17.102 1.00 90.88 85 ASN A CA 1
ATOM 642 C C . ASN A 1 85 ? -4.696 9.791 15.847 1.00 90.88 85 ASN A C 1
ATOM 644 O O . ASN A 1 85 ? -5.289 8.731 15.987 1.00 90.88 85 ASN A O 1
ATOM 648 N N . GLU A 1 86 ? -4.318 10.240 14.647 1.00 92.19 86 GLU A N 1
ATOM 649 C CA . GLU A 1 86 ? -4.677 9.582 13.385 1.00 92.19 86 GLU A CA 1
ATOM 650 C C . GLU A 1 86 ? -4.213 8.116 13.312 1.00 92.19 86 GLU A C 1
ATOM 652 O O . GLU A 1 86 ? -5.017 7.217 13.083 1.00 92.19 86 GLU A O 1
ATOM 657 N N . LEU A 1 87 ? -2.915 7.860 13.520 1.00 95.19 87 LEU A N 1
ATOM 658 C CA . LEU A 1 87 ? -2.355 6.512 13.450 1.00 95.19 87 LEU A CA 1
ATOM 659 C C . LEU A 1 87 ? -2.849 5.629 14.602 1.00 95.19 87 LEU A C 1
ATOM 661 O O . LEU A 1 87 ? -3.189 4.486 14.318 1.00 95.19 87 LEU A O 1
ATOM 665 N N . PRO A 1 88 ? -2.952 6.105 15.863 1.00 95.00 88 PRO A N 1
ATOM 666 C CA . PRO A 1 88 ? -3.612 5.346 16.923 1.00 95.00 88 PRO A CA 1
ATOM 667 C C . PRO A 1 88 ? -5.060 4.963 16.605 1.00 95.00 88 PRO A C 1
ATOM 669 O O . PRO A 1 88 ? -5.453 3.834 16.883 1.00 95.00 88 PRO A O 1
ATOM 672 N N . THR A 1 89 ? -5.849 5.863 16.010 1.00 92.81 89 THR A N 1
ATOM 673 C CA . THR A 1 89 ? -7.230 5.560 15.604 1.00 92.81 89 THR A CA 1
ATOM 674 C C . THR A 1 89 ? -7.256 4.477 14.528 1.00 92.81 89 THR A C 1
ATOM 676 O O . THR A 1 89 ? -7.933 3.469 14.710 1.00 92.81 89 THR A O 1
ATOM 679 N N . LEU A 1 90 ? -6.452 4.618 13.470 1.00 93.62 90 LEU A N 1
ATOM 680 C CA . LEU A 1 90 ? -6.344 3.600 12.420 1.00 93.62 90 LEU A CA 1
ATOM 681 C C . LEU A 1 90 ? -5.822 2.259 12.953 1.00 93.62 90 LEU A C 1
ATOM 683 O O . LEU A 1 90 ? -6.288 1.208 12.532 1.00 93.62 90 LEU A O 1
ATOM 687 N N . ALA A 1 91 ? -4.874 2.270 13.891 1.00 94.44 91 ALA A N 1
ATOM 688 C CA . ALA A 1 91 ? -4.388 1.054 14.538 1.00 94.44 91 ALA A CA 1
ATOM 689 C C . ALA A 1 91 ? -5.484 0.371 15.375 1.00 94.44 91 ALA A C 1
ATOM 691 O O . ALA A 1 91 ? -5.555 -0.854 15.398 1.00 94.44 91 ALA A O 1
ATOM 692 N N . GLY A 1 92 ? -6.363 1.149 16.016 1.00 92.44 92 GLY A N 1
ATOM 693 C CA . GLY A 1 92 ? -7.557 0.634 16.688 1.00 92.44 92 GLY A CA 1
ATOM 694 C C . GLY A 1 92 ? -8.516 -0.056 15.716 1.00 92.44 92 GLY A C 1
ATOM 695 O O . GLY A 1 92 ? -8.899 -1.198 15.952 1.00 92.44 92 GLY A O 1
ATOM 696 N N . GLU A 1 93 ? -8.824 0.583 14.585 1.00 91.06 93 GLU A N 1
ATOM 697 C CA . GLU A 1 93 ? -9.657 -0.009 13.525 1.00 91.06 93 GLU A CA 1
ATOM 698 C C . GLU A 1 93 ? -9.034 -1.290 12.945 1.00 91.06 93 GLU A C 1
ATOM 700 O O . GLU A 1 93 ? -9.731 -2.263 12.669 1.00 91.06 93 GLU A O 1
ATOM 705 N N . LEU A 1 94 ? -7.707 -1.327 12.786 1.00 94.12 94 LEU A N 1
ATOM 706 C CA . LEU A 1 94 ? -6.982 -2.523 12.351 1.00 94.12 94 LEU A CA 1
ATOM 707 C C . LEU A 1 94 ? -7.070 -3.657 13.376 1.00 94.12 94 LEU A C 1
ATOM 709 O O . LEU A 1 94 ? -7.266 -4.811 12.993 1.00 94.12 94 LEU A O 1
ATOM 713 N N . ALA A 1 95 ? -6.967 -3.339 14.666 1.00 91.75 95 ALA A N 1
ATOM 714 C CA . ALA A 1 95 ? -7.099 -4.319 15.735 1.00 91.75 95 ALA A CA 1
ATOM 715 C C . ALA A 1 95 ? -8.510 -4.930 15.787 1.00 91.75 95 ALA A C 1
ATOM 717 O O . ALA A 1 95 ? -8.634 -6.132 15.998 1.00 91.75 95 ALA A O 1
ATOM 718 N N . GLU A 1 96 ? -9.563 -4.147 15.522 1.00 89.56 96 GLU A N 1
ATOM 719 C CA . GLU A 1 96 ? -10.942 -4.655 15.394 1.00 89.56 96 GLU A CA 1
ATOM 720 C C . GLU A 1 96 ? -11.127 -5.622 14.210 1.00 89.56 96 GLU A C 1
ATOM 722 O O . GLU A 1 96 ? -12.072 -6.410 14.190 1.00 89.56 96 GLU A O 1
ATOM 727 N N . LEU A 1 97 ? -10.218 -5.584 13.230 1.00 88.19 97 LEU A N 1
ATOM 728 C CA . LEU A 1 97 ? -10.170 -6.494 12.083 1.00 88.19 97 LEU A CA 1
ATOM 729 C C . LEU A 1 97 ? -9.194 -7.668 12.286 1.00 88.19 97 LEU A C 1
ATOM 731 O O . LEU A 1 97 ? -8.874 -8.357 11.316 1.00 88.19 97 LEU A O 1
ATOM 735 N N . ASP A 1 98 ? -8.704 -7.879 13.511 1.00 92.25 98 ASP A N 1
ATOM 736 C CA . ASP A 1 98 ? -7.682 -8.875 13.860 1.00 92.25 98 ASP A CA 1
ATOM 737 C C . ASP A 1 98 ? -6.352 -8.686 13.098 1.00 92.25 98 ASP A C 1
ATOM 739 O O . ASP A 1 98 ? -5.640 -9.647 12.791 1.00 92.25 98 ASP A O 1
ATOM 743 N N . ILE A 1 99 ? -5.990 -7.434 12.789 1.00 93.44 99 ILE A N 1
ATOM 744 C CA . ILE A 1 99 ? -4.735 -7.077 12.114 1.00 93.44 99 ILE A CA 1
ATOM 745 C C . ILE A 1 99 ? -3.809 -6.358 13.105 1.00 93.44 99 ILE A C 1
ATOM 747 O O . ILE A 1 99 ? -3.896 -5.138 13.259 1.00 93.44 99 ILE A O 1
ATOM 751 N N . PRO A 1 100 ? -2.908 -7.088 13.788 1.00 92.06 100 PRO A N 1
ATOM 752 C CA . PRO A 1 100 ? -2.001 -6.492 14.761 1.00 92.06 100 PRO A CA 1
ATOM 753 C C . PRO A 1 100 ? -0.957 -5.573 14.109 1.00 92.06 100 PRO A C 1
ATOM 755 O O . PRO A 1 100 ? -0.445 -5.845 13.016 1.00 92.06 100 PRO A O 1
ATOM 758 N N . THR A 1 101 ? -0.629 -4.488 14.813 1.00 95.00 101 THR A N 1
ATOM 759 C CA . THR A 1 101 ? 0.379 -3.492 14.423 1.00 95.00 101 THR A CA 1
ATOM 760 C C . THR A 1 101 ? 1.598 -3.550 15.345 1.00 95.00 101 THR A C 1
ATOM 762 O O . THR A 1 101 ? 1.426 -3.488 16.563 1.00 95.00 101 THR A O 1
ATOM 765 N N . SER A 1 102 ? 2.812 -3.538 14.791 1.00 93.69 102 SER A N 1
ATOM 766 C CA . SER A 1 102 ? 4.070 -3.549 15.565 1.00 93.69 102 SER A CA 1
ATOM 767 C C . SER A 1 102 ? 4.500 -2.168 16.028 1.00 93.69 102 SER A C 1
ATOM 769 O O . SER A 1 102 ? 5.088 -2.013 17.097 1.00 93.69 102 SER A O 1
ATOM 771 N N . ALA A 1 103 ? 4.309 -1.165 15.170 1.00 94.75 103 ALA A N 1
ATOM 772 C CA . ALA A 1 103 ? 4.875 0.159 15.373 1.00 94.75 103 ALA A CA 1
ATOM 773 C C . ALA A 1 103 ? 4.100 1.235 14.612 1.00 94.75 103 ALA A C 1
ATOM 775 O O . ALA A 1 103 ? 3.587 1.004 13.516 1.00 94.75 103 ALA A O 1
ATOM 776 N N . LEU A 1 104 ? 4.075 2.434 15.196 1.00 96.31 104 LEU A N 1
ATOM 777 C CA . LEU A 1 104 ? 3.526 3.647 14.600 1.00 96.31 104 LEU A CA 1
ATOM 778 C C . LEU A 1 104 ? 4.635 4.700 14.542 1.00 96.31 104 LEU A C 1
ATOM 780 O O . LEU A 1 104 ? 5.270 4.980 15.561 1.00 96.31 104 LEU A O 1
ATOM 784 N N . HIS A 1 105 ? 4.848 5.317 13.381 1.00 94.94 105 HIS A N 1
ATOM 785 C CA . HIS A 1 105 ? 5.831 6.391 13.229 1.00 94.94 105 HIS A CA 1
ATOM 786 C C . HIS A 1 105 ? 5.213 7.631 12.595 1.00 94.94 105 HIS A C 1
ATOM 788 O O . HIS A 1 105 ? 4.523 7.556 11.582 1.00 94.94 105 HIS A O 1
ATOM 794 N N . TYR A 1 106 ? 5.501 8.791 13.184 1.00 93.12 106 TYR A N 1
ATOM 795 C CA . TYR A 1 106 ? 5.048 10.092 12.706 1.00 93.12 106 TYR A CA 1
ATOM 796 C C . TYR A 1 106 ? 6.203 10.887 12.100 1.00 93.12 106 TYR A C 1
ATOM 798 O O . TYR A 1 106 ? 7.247 11.071 12.726 1.00 93.12 106 TYR A O 1
ATOM 806 N N . HIS A 1 107 ? 5.978 11.424 10.903 1.00 87.94 107 HIS A N 1
ATOM 807 C CA . HIS A 1 107 ? 6.930 12.235 10.144 1.00 87.94 107 HIS A CA 1
ATOM 808 C C . HIS A 1 107 ? 6.261 13.518 9.612 1.00 87.94 107 HIS A C 1
ATOM 810 O O . HIS A 1 107 ? 6.426 13.906 8.455 1.00 87.94 107 HIS A O 1
ATOM 816 N N . GLY A 1 108 ? 5.465 14.179 10.461 1.00 86.94 108 GLY A N 1
ATOM 817 C CA . GLY A 1 108 ? 4.765 15.428 10.144 1.00 86.94 108 GLY A CA 1
ATOM 818 C C . GLY A 1 108 ? 3.586 15.224 9.191 1.00 86.94 108 GLY A C 1
ATOM 819 O O . GLY A 1 108 ? 2.451 15.073 9.631 1.00 86.94 108 GLY A O 1
ATOM 820 N N . ILE A 1 109 ? 3.852 15.226 7.885 1.00 91.44 109 ILE A N 1
ATOM 821 C CA . ILE A 1 109 ? 2.838 15.086 6.817 1.00 91.44 109 ILE A CA 1
ATOM 822 C C . ILE A 1 109 ? 2.601 13.636 6.382 1.00 91.44 109 ILE A C 1
ATOM 824 O O . ILE A 1 109 ? 1.644 13.359 5.658 1.00 91.44 109 ILE A O 1
ATOM 828 N N . THR A 1 110 ? 3.473 12.739 6.839 1.00 94.06 110 THR A N 1
ATOM 829 C CA . THR A 1 110 ? 3.447 11.304 6.576 1.00 94.06 110 THR A CA 1
ATOM 830 C C . THR A 1 110 ? 3.471 10.561 7.903 1.00 94.06 110 THR A C 1
ATOM 832 O O . THR A 1 110 ? 4.170 10.955 8.838 1.00 94.06 110 THR A O 1
ATOM 835 N N . GLY A 1 111 ? 2.716 9.479 7.982 1.00 96.19 111 GLY A N 1
ATOM 836 C CA . GLY A 1 111 ? 2.716 8.536 9.084 1.00 96.19 111 GLY A CA 1
ATOM 837 C C . GLY A 1 111 ? 2.853 7.121 8.548 1.00 96.19 111 GLY A C 1
ATOM 838 O O . GLY A 1 111 ? 2.472 6.848 7.410 1.00 96.19 111 GLY A O 1
ATOM 839 N N . THR A 1 112 ? 3.411 6.217 9.341 1.00 96.75 112 THR A N 1
ATOM 840 C CA . THR A 1 112 ? 3.518 4.808 8.966 1.00 96.75 112 THR A CA 1
ATOM 841 C C . THR A 1 112 ? 3.016 3.899 10.078 1.00 96.75 112 THR A C 1
ATOM 843 O O . THR A 1 112 ? 3.211 4.172 11.261 1.00 96.75 112 THR A O 1
ATOM 846 N N . ILE A 1 113 ? 2.345 2.824 9.674 1.00 97.44 113 ILE A N 1
ATOM 847 C CA . ILE A 1 113 ? 1.814 1.772 10.540 1.00 97.44 113 ILE A CA 1
ATOM 848 C C . ILE A 1 113 ? 2.443 0.461 10.074 1.00 97.44 113 ILE A C 1
ATOM 850 O O . ILE A 1 113 ? 2.140 -0.015 8.976 1.00 97.44 113 ILE A O 1
ATOM 854 N N . ALA A 1 114 ? 3.356 -0.090 10.870 1.00 97.00 114 ALA A N 1
ATOM 855 C CA . ALA A 1 114 ? 3.948 -1.400 10.621 1.00 97.00 114 ALA A CA 1
ATOM 856 C C . ALA A 1 114 ? 2.984 -2.491 11.094 1.00 97.00 114 ALA A C 1
ATOM 858 O O . ALA A 1 114 ? 2.421 -2.389 12.185 1.00 97.00 114 ALA A O 1
ATOM 859 N N . LEU A 1 115 ? 2.770 -3.510 10.262 1.00 96.88 115 LEU A N 1
ATOM 860 C CA . LEU A 1 115 ? 1.867 -4.623 10.552 1.00 96.88 115 LEU A 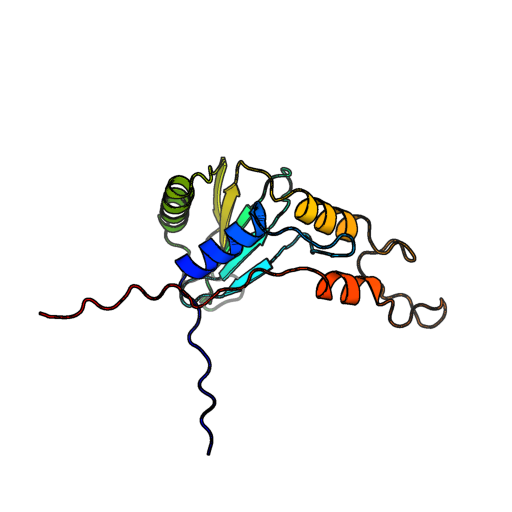CA 1
ATOM 861 C C . LEU A 1 115 ? 2.673 -5.847 11.001 1.00 96.88 115 LEU A C 1
ATOM 863 O O . LEU A 1 115 ? 3.787 -6.059 10.534 1.00 96.88 115 LEU A O 1
ATOM 867 N N . ASP A 1 116 ? 2.116 -6.681 11.875 1.00 94.81 116 ASP A N 1
ATOM 868 C CA . ASP A 1 116 ? 2.829 -7.861 12.397 1.00 94.81 116 ASP A CA 1
ATOM 869 C C . ASP A 1 116 ? 2.662 -9.112 11.537 1.00 94.81 116 ASP A C 1
ATOM 871 O O . ASP A 1 116 ? 3.462 -10.048 11.615 1.00 94.81 116 ASP A O 1
ATOM 875 N N . VAL A 1 117 ? 1.626 -9.137 10.701 1.00 93.62 117 VAL A N 1
ATOM 876 C CA . VAL A 1 117 ? 1.304 -10.291 9.864 1.00 93.62 117 VAL A CA 1
ATOM 877 C C . VAL A 1 117 ? 1.902 -10.098 8.472 1.00 93.62 117 VAL A C 1
ATOM 879 O O . VAL A 1 117 ? 1.636 -9.066 7.843 1.00 93.62 117 VAL A O 1
ATOM 882 N N . PRO A 1 118 ? 2.651 -11.084 7.942 1.00 96.19 118 PRO A N 1
ATOM 883 C CA . PRO A 1 118 ? 3.182 -11.015 6.589 1.00 96.19 118 PRO A CA 1
ATOM 884 C C . PRO A 1 118 ? 2.058 -10.950 5.545 1.00 96.19 118 PRO A C 1
ATOM 886 O O . PRO A 1 118 ? 1.011 -11.580 5.695 1.00 96.19 118 PRO A O 1
ATOM 889 N N . ALA A 1 119 ? 2.290 -10.228 4.444 1.00 97.56 119 ALA A N 1
ATOM 890 C CA . ALA A 1 119 ? 1.359 -10.195 3.314 1.00 97.56 119 ALA A CA 1
ATOM 891 C C . ALA A 1 119 ? 1.167 -11.591 2.692 1.00 97.56 119 ALA A C 1
ATOM 893 O O . ALA A 1 119 ? 1.963 -12.510 2.903 1.00 97.56 119 ALA A O 1
ATOM 894 N N . HIS A 1 120 ? 0.151 -11.744 1.847 1.00 98.06 120 HIS A N 1
ATOM 895 C CA . HIS A 1 120 ? -0.134 -12.982 1.137 1.00 98.06 120 HIS A CA 1
ATOM 896 C C . HIS A 1 120 ? 1.123 -13.494 0.395 1.00 98.06 120 HIS A C 1
ATOM 898 O O . HIS A 1 120 ? 1.760 -12.725 -0.337 1.00 98.06 120 HIS A O 1
ATOM 904 N N . PRO A 1 121 ? 1.495 -14.787 0.509 1.00 98.25 121 PRO A N 1
ATOM 905 C CA . PRO A 1 121 ? 2.769 -15.292 -0.015 1.00 98.25 121 PRO A CA 1
ATOM 906 C C . PRO A 1 121 ? 3.006 -15.027 -1.509 1.00 98.25 121 PRO A C 1
ATOM 908 O O . PRO A 1 121 ? 4.125 -14.723 -1.920 1.00 98.25 121 PRO A O 1
ATOM 911 N N . SER A 1 122 ? 1.959 -15.087 -2.340 1.00 98.62 122 SER A N 1
ATOM 912 C CA . SER A 1 122 ? 2.083 -14.774 -3.773 1.00 98.62 122 SER A CA 1
ATOM 913 C C . SER A 1 122 ? 2.381 -13.297 -4.043 1.00 98.62 122 SER A C 1
ATOM 915 O O . SER A 1 122 ? 3.012 -12.986 -5.047 1.00 98.62 122 SER A O 1
ATOM 917 N N . LEU A 1 123 ? 1.894 -12.394 -3.182 1.00 98.56 123 LEU A N 1
ATOM 918 C CA . LEU A 1 123 ? 2.145 -10.960 -3.291 1.00 98.56 123 LEU A CA 1
ATOM 919 C C . LEU A 1 123 ? 3.590 -10.652 -2.899 1.00 98.56 123 LEU A C 1
ATOM 921 O O . LEU A 1 123 ? 4.275 -9.943 -3.629 1.00 98.56 123 LEU A O 1
ATOM 925 N N . GLN A 1 124 ? 4.091 -11.277 -1.829 1.00 98.12 124 GLN A N 1
ATOM 926 C CA . GLN A 1 124 ? 5.517 -11.222 -1.503 1.00 98.12 124 GLN A CA 1
ATOM 927 C C . GLN A 1 124 ? 6.376 -11.729 -2.667 1.00 98.12 124 GLN A C 1
ATOM 929 O O . GLN A 1 124 ? 7.375 -11.107 -3.011 1.00 98.12 124 GLN A O 1
ATOM 934 N N . GLU A 1 125 ? 5.984 -12.830 -3.317 1.00 98.00 125 GLU A N 1
ATOM 935 C CA . GLU A 1 125 ? 6.748 -13.350 -4.454 1.00 98.00 125 GLU A CA 1
ATOM 936 C C . GLU A 1 125 ? 6.685 -12.434 -5.685 1.00 98.00 125 GLU A C 1
ATOM 938 O O . GLU A 1 125 ? 7.678 -12.315 -6.397 1.00 98.00 125 GLU A O 1
ATOM 943 N N . ALA A 1 126 ? 5.569 -11.739 -5.925 1.00 98.38 126 ALA A N 1
ATOM 944 C CA . ALA A 1 126 ? 5.491 -10.715 -6.969 1.00 98.38 126 ALA A CA 1
ATOM 945 C C . ALA A 1 126 ? 6.474 -9.557 -6.711 1.00 98.38 126 ALA A C 1
ATOM 947 O O . ALA A 1 126 ? 7.152 -9.115 -7.640 1.00 98.38 126 ALA A O 1
ATOM 948 N N . VAL A 1 127 ? 6.624 -9.132 -5.449 1.00 97.69 127 VAL A N 1
ATOM 949 C CA . VAL A 1 127 ? 7.648 -8.151 -5.046 1.00 97.69 127 VAL A CA 1
ATOM 950 C C . VAL A 1 127 ? 9.057 -8.717 -5.232 1.00 97.69 127 VAL A C 1
ATOM 952 O O . VAL A 1 127 ? 9.901 -8.067 -5.844 1.00 97.69 127 VAL A O 1
ATOM 955 N N . ARG A 1 128 ? 9.317 -9.965 -4.816 1.00 96.69 128 ARG A N 1
ATOM 956 C CA . ARG A 1 128 ? 10.629 -10.605 -5.030 1.00 96.69 128 ARG A CA 1
ATOM 957 C C . ARG A 1 128 ? 10.988 -10.726 -6.511 1.00 96.69 128 ARG A C 1
ATOM 959 O O . ARG A 1 128 ? 12.151 -10.556 -6.861 1.00 96.69 128 ARG A O 1
ATOM 966 N N . ARG A 1 129 ? 10.023 -11.013 -7.392 1.00 96.38 129 ARG A N 1
ATOM 967 C CA . ARG A 1 129 ? 10.245 -11.020 -8.850 1.00 96.38 129 ARG A CA 1
ATOM 968 C C . ARG A 1 129 ? 10.655 -9.644 -9.357 1.00 96.38 129 ARG A C 1
ATOM 970 O O . ARG A 1 129 ? 11.618 -9.562 -10.112 1.00 96.38 129 ARG A O 1
ATOM 977 N N . TYR A 1 130 ? 9.962 -8.592 -8.923 1.00 95.31 130 TYR A N 1
ATOM 978 C CA . TYR A 1 130 ? 10.326 -7.216 -9.259 1.00 95.31 130 TYR A CA 1
ATOM 979 C C . TYR A 1 130 ? 11.740 -6.869 -8.763 1.00 95.31 130 TYR A C 1
ATOM 981 O O . TYR A 1 130 ? 12.539 -6.282 -9.491 1.00 95.31 130 TYR A O 1
ATOM 989 N N . ASP A 1 131 ? 12.087 -7.292 -7.548 1.00 94.19 131 ASP A N 1
ATOM 990 C CA . ASP A 1 131 ? 13.392 -7.040 -6.932 1.00 94.19 131 ASP A CA 1
ATOM 991 C C . ASP A 1 131 ? 14.552 -7.772 -7.606 1.00 94.19 131 ASP A C 1
ATOM 993 O O . ASP A 1 131 ? 15.637 -7.208 -7.727 1.00 94.19 131 ASP A O 1
ATOM 997 N N . ARG A 1 132 ? 14.328 -8.999 -8.093 1.00 94.19 132 ARG A N 1
ATOM 998 C CA . ARG A 1 132 ? 15.314 -9.723 -8.913 1.00 94.19 132 ARG A CA 1
ATOM 999 C C . ARG A 1 132 ? 15.581 -9.037 -10.257 1.00 94.19 132 ARG A C 1
ATOM 1001 O O . ARG A 1 132 ? 16.601 -9.320 -10.882 1.00 94.19 132 ARG A O 1
ATOM 1008 N N . GLY A 1 133 ? 14.689 -8.146 -10.688 1.00 91.69 133 GLY A N 1
ATOM 1009 C CA . GLY A 1 133 ? 14.769 -7.471 -11.974 1.00 91.69 133 GLY A CA 1
ATOM 1010 C C . GLY A 1 133 ? 14.416 -8.383 -13.147 1.00 91.69 133 GLY A C 1
ATOM 1011 O O . GLY A 1 133 ? 14.102 -9.567 -13.003 1.00 91.69 133 GLY A O 1
ATOM 1012 N N . CYS A 1 134 ? 14.457 -7.794 -14.336 1.00 90.94 134 CYS A N 1
ATOM 1013 C CA . CYS A 1 134 ? 14.155 -8.470 -15.583 1.00 90.94 134 CYS A CA 1
ATOM 1014 C C . CYS A 1 134 ? 15.070 -9.687 -15.778 1.00 90.94 134 CYS A C 1
ATOM 1016 O O . CYS A 1 134 ? 16.287 -9.535 -15.698 1.00 90.94 134 CYS A O 1
ATOM 1018 N N . PRO A 1 135 ? 14.543 -10.882 -16.088 1.00 88.75 135 PRO A N 1
ATOM 1019 C CA . PRO A 1 135 ? 15.371 -12.079 -16.225 1.00 88.75 135 PRO A CA 1
ATOM 1020 C C . PRO A 1 135 ? 16.329 -12.025 -17.425 1.00 88.75 135 PRO A C 1
ATOM 1022 O O . PRO A 1 135 ? 17.278 -12.799 -17.460 1.00 88.75 135 PRO A O 1
ATOM 1025 N N . TRP A 1 136 ? 16.091 -11.127 -18.388 1.00 85.94 136 TRP A N 1
ATOM 1026 C CA . TRP A 1 136 ? 16.934 -10.950 -19.577 1.00 85.94 136 TRP A CA 1
ATOM 1027 C C . TRP A 1 136 ? 17.986 -9.851 -19.414 1.00 85.94 136 TRP A C 1
ATOM 1029 O O . TRP A 1 136 ? 19.097 -9.987 -19.913 1.00 85.94 136 TRP A O 1
ATOM 1039 N N . HIS A 1 137 ? 17.638 -8.764 -18.724 1.00 84.38 137 HIS A N 1
ATOM 1040 C CA . HIS A 1 137 ? 18.493 -7.575 -18.611 1.00 84.38 137 HIS A CA 1
ATOM 1041 C C . HIS A 1 137 ? 19.058 -7.370 -17.199 1.00 84.38 137 HIS A C 1
ATOM 1043 O O . HIS A 1 137 ? 19.875 -6.481 -16.989 1.00 84.38 137 HIS A O 1
ATOM 1049 N N . HIS A 1 138 ? 18.595 -8.156 -16.225 1.00 85.12 138 HIS A N 1
ATOM 1050 C CA . HIS A 1 138 ? 18.983 -8.108 -14.812 1.00 85.12 138 HIS A CA 1
ATOM 1051 C C . HIS A 1 138 ? 18.883 -6.707 -14.181 1.00 85.12 138 HIS A C 1
ATOM 1053 O O . HIS A 1 138 ? 19.642 -6.347 -13.287 1.00 85.12 138 HIS A O 1
ATOM 1059 N N . THR A 1 139 ? 17.909 -5.920 -14.644 1.00 84.56 139 THR A N 1
ATOM 1060 C CA . THR A 1 139 ? 17.586 -4.570 -14.163 1.00 84.56 139 THR A CA 1
ATOM 1061 C C . THR A 1 139 ? 16.084 -4.451 -13.918 1.00 84.56 139 THR A C 1
ATOM 1063 O O . THR A 1 139 ? 15.281 -5.095 -14.596 1.00 84.56 139 THR A O 1
ATOM 1066 N N . GLN A 1 140 ? 15.690 -3.623 -12.950 1.00 84.75 140 GLN A N 1
ATOM 1067 C CA . GLN A 1 140 ? 14.281 -3.295 -12.692 1.00 84.75 140 GLN A CA 1
ATOM 1068 C C . GLN A 1 140 ? 13.701 -2.380 -13.778 1.00 84.75 140 GLN A C 1
ATOM 1070 O O . GLN A 1 140 ? 12.497 -2.389 -14.018 1.00 84.75 140 GLN A O 1
ATOM 1075 N N . VAL A 1 141 ? 14.572 -1.639 -14.469 1.00 77.25 141 VAL A N 1
ATOM 1076 C CA . VAL A 1 141 ? 14.216 -0.709 -15.538 1.00 77.25 141 VAL A CA 1
ATOM 1077 C C . VAL A 1 141 ? 14.919 -1.150 -16.815 1.00 77.25 141 VAL A C 1
ATOM 1079 O O . VAL A 1 141 ? 16.138 -1.037 -16.948 1.00 77.25 141 VAL A O 1
ATOM 1082 N N . CYS A 1 142 ? 14.154 -1.701 -17.755 1.00 72.94 142 CYS A N 1
ATOM 1083 C CA . CYS A 1 142 ? 14.671 -2.136 -19.051 1.00 72.94 142 CYS A CA 1
ATOM 1084 C C . CYS A 1 142 ? 14.780 -0.937 -20.006 1.00 72.94 142 CYS A C 1
ATOM 1086 O O . CYS A 1 142 ? 13.978 -0.796 -20.922 1.00 72.94 142 CYS A O 1
ATOM 1088 N N . GLU A 1 143 ? 15.754 -0.062 -19.759 1.00 63.16 143 GLU A N 1
ATOM 1089 C CA . GLU A 1 143 ? 16.033 1.156 -20.545 1.00 63.16 143 GLU A CA 1
ATOM 1090 C C . GLU A 1 143 ? 17.141 0.971 -21.604 1.00 63.16 143 GLU A C 1
ATOM 1092 O O . GLU A 1 143 ? 17.617 1.950 -22.178 1.00 63.16 143 GLU A O 1
ATOM 1097 N N . ALA A 1 144 ? 17.600 -0.263 -21.848 1.00 56.31 144 ALA A N 1
ATOM 1098 C CA . ALA A 1 144 ? 18.811 -0.515 -22.631 1.00 56.31 144 ALA A CA 1
ATOM 1099 C C . ALA A 1 144 ? 18.802 0.186 -24.019 1.00 56.31 144 ALA A C 1
ATOM 1101 O O . ALA A 1 144 ? 17.781 0.171 -24.711 1.00 56.31 144 ALA A O 1
ATOM 1102 N N . PRO A 1 145 ? 19.928 0.794 -24.458 1.00 51.66 145 PRO A N 1
ATOM 1103 C CA . PRO A 1 145 ? 19.997 1.529 -25.721 1.00 51.66 145 PRO A CA 1
ATOM 1104 C C . PRO A 1 145 ? 19.691 0.666 -26.956 1.00 51.66 145 PRO A C 1
ATOM 1106 O O . PRO A 1 145 ? 19.969 -0.530 -26.993 1.00 51.66 145 PRO A O 1
ATOM 1109 N N . ILE A 1 146 ? 19.236 1.327 -28.030 1.00 47.94 146 ILE A N 1
ATOM 1110 C CA . ILE A 1 146 ? 18.832 0.768 -29.346 1.00 47.94 146 ILE A CA 1
ATOM 1111 C C . ILE A 1 146 ? 19.838 -0.242 -29.951 1.00 47.94 146 ILE A C 1
ATOM 1113 O O . ILE A 1 146 ? 19.474 -1.056 -30.794 1.00 47.94 146 ILE A O 1
ATOM 1117 N N . ARG A 1 147 ? 21.103 -0.201 -29.530 1.00 47.28 147 ARG A N 1
ATOM 1118 C CA . ARG A 1 147 ? 22.223 -0.960 -30.104 1.00 47.28 147 ARG A CA 1
ATOM 1119 C C . ARG A 1 147 ? 22.326 -2.395 -29.572 1.00 47.28 147 ARG A C 1
ATOM 1121 O O . ARG A 1 147 ? 22.900 -3.230 -30.258 1.00 47.28 147 ARG A O 1
ATOM 1128 N N . ASP A 1 148 ? 21.714 -2.676 -28.418 1.00 54.38 148 ASP A N 1
ATOM 1129 C CA . ASP A 1 148 ? 21.836 -3.955 -27.699 1.00 54.38 148 ASP A CA 1
ATOM 1130 C C . ASP A 1 148 ? 20.524 -4.769 -27.706 1.00 54.38 148 ASP A C 1
ATOM 1132 O O . ASP A 1 148 ? 20.285 -5.600 -26.835 1.00 54.38 148 ASP A O 1
ATOM 1136 N N . GLY A 1 149 ? 19.627 -4.512 -28.669 1.00 52.53 149 GLY A N 1
ATOM 1137 C CA . GLY A 1 149 ? 18.334 -5.211 -28.779 1.00 52.53 149 GLY A CA 1
ATOM 1138 C C . GLY A 1 149 ? 17.270 -4.759 -27.767 1.00 52.53 149 GLY A C 1
ATOM 1139 O O . GLY A 1 149 ? 16.202 -5.359 -27.682 1.00 52.53 149 GLY A O 1
ATOM 1140 N N . GLY A 1 150 ? 17.541 -3.680 -27.026 1.00 54.34 150 GLY A N 1
ATOM 1141 C CA . GLY A 1 150 ? 16.757 -3.189 -25.891 1.00 54.34 150 GLY A CA 1
ATOM 1142 C C . GLY A 1 150 ? 15.533 -2.325 -26.206 1.00 54.34 150 GLY A C 1
ATOM 1143 O O . GLY A 1 150 ? 15.234 -1.425 -25.428 1.00 54.34 150 GLY A O 1
ATOM 1144 N N . GLN A 1 151 ? 14.796 -2.543 -27.299 1.00 57.59 151 GLN A N 1
ATOM 1145 C CA . GLN A 1 151 ? 13.493 -1.872 -27.417 1.00 57.59 151 GLN A CA 1
ATOM 1146 C C . GLN A 1 151 ? 12.384 -2.663 -26.721 1.00 57.59 151 GLN A C 1
ATOM 1148 O O . GLN A 1 151 ? 12.142 -3.827 -27.028 1.00 57.59 151 GLN A O 1
ATOM 1153 N N . ALA A 1 152 ? 11.678 -1.968 -25.823 1.00 65.31 152 ALA A N 1
ATOM 1154 C CA . ALA A 1 152 ? 10.353 -2.329 -25.329 1.00 65.31 152 ALA A CA 1
ATOM 1155 C C . ALA A 1 152 ? 10.254 -3.728 -24.703 1.00 65.31 152 ALA A C 1
ATOM 1157 O O . ALA A 1 152 ? 9.288 -4.442 -24.959 1.00 65.31 152 ALA A O 1
ATOM 1158 N N . CYS A 1 153 ? 11.227 -4.119 -23.868 1.00 79.62 153 CYS A N 1
ATOM 1159 C CA . CYS A 1 153 ? 11.090 -5.334 -23.066 1.00 79.62 153 CYS A CA 1
ATOM 1160 C C . CYS A 1 153 ? 9.769 -5.258 -22.280 1.00 79.62 153 CYS A C 1
ATOM 1162 O O . CYS A 1 153 ? 9.651 -4.424 -21.375 1.00 79.62 153 CYS A O 1
ATOM 1164 N N . PRO A 1 154 ? 8.772 -6.101 -22.602 1.00 85.94 154 PRO A N 1
ATOM 1165 C CA . PRO A 1 154 ? 7.436 -5.913 -22.066 1.00 85.94 154 PRO A CA 1
ATOM 1166 C C . PRO A 1 154 ? 7.340 -6.467 -20.647 1.00 85.94 154 PRO A C 1
ATOM 1168 O O . PRO A 1 154 ? 6.364 -6.197 -19.970 1.00 85.94 154 PRO A O 1
ATOM 1171 N N . TRP A 1 155 ? 8.375 -7.166 -20.160 1.00 90.06 155 TRP A N 1
ATOM 1172 C CA . TRP A 1 155 ? 8.432 -7.817 -18.851 1.00 90.06 155 TRP A CA 1
ATOM 1173 C C . TRP A 1 155 ? 7.824 -6.989 -17.721 1.00 90.06 155 TRP A C 1
ATOM 1175 O O . TRP A 1 155 ? 6.949 -7.475 -17.008 1.00 90.06 155 TRP A O 1
ATOM 1185 N N . HIS A 1 156 ? 8.277 -5.740 -17.575 1.00 89.69 156 HIS A N 1
ATOM 1186 C CA . HIS A 1 156 ? 7.799 -4.866 -16.512 1.00 89.69 156 HIS A CA 1
ATOM 1187 C C . HIS A 1 156 ? 6.320 -4.517 -16.709 1.00 89.69 156 HIS A C 1
ATOM 1189 O O . HIS A 1 156 ? 5.522 -4.673 -15.790 1.00 89.69 156 HIS A O 1
ATOM 1195 N N . ALA A 1 157 ? 5.953 -4.058 -17.909 1.00 90.12 157 ALA A N 1
ATOM 1196 C CA . ALA A 1 157 ? 4.590 -3.642 -18.224 1.00 90.12 157 ALA A CA 1
ATOM 1197 C C . ALA A 1 157 ? 3.602 -4.817 -18.156 1.00 90.12 157 ALA A C 1
ATOM 1199 O O . ALA A 1 157 ? 2.570 -4.704 -17.505 1.00 90.12 157 ALA A O 1
ATOM 1200 N N . ASP A 1 158 ? 3.934 -5.958 -18.757 1.00 93.31 158 ASP A N 1
ATOM 1201 C CA . ASP A 1 158 ? 3.143 -7.185 -18.726 1.00 93.31 158 ASP A CA 1
ATOM 1202 C C . ASP A 1 158 ? 2.957 -7.668 -17.292 1.00 93.31 158 ASP A C 1
ATOM 1204 O O . ASP A 1 158 ? 1.828 -7.880 -16.858 1.00 93.31 158 ASP A O 1
ATOM 1208 N N . GLY A 1 159 ? 4.042 -7.784 -16.523 1.00 95.25 159 GLY A N 1
ATOM 1209 C CA . GLY A 1 159 ? 3.966 -8.225 -15.135 1.00 95.25 159 GLY A CA 1
ATOM 1210 C C . GLY A 1 159 ? 3.167 -7.269 -14.246 1.00 95.25 159 GLY A C 1
ATOM 1211 O O . GLY A 1 159 ? 2.373 -7.721 -13.420 1.00 95.25 159 GLY A O 1
ATOM 1212 N N . HIS A 1 160 ? 3.313 -5.956 -14.440 1.00 94.62 160 HIS A N 1
ATOM 1213 C CA . HIS A 1 160 ? 2.511 -4.944 -13.748 1.00 94.62 160 HIS A CA 1
ATOM 1214 C C . HIS A 1 160 ? 1.023 -5.044 -14.121 1.00 94.62 160 HIS A C 1
ATOM 1216 O O . HIS A 1 160 ? 0.156 -4.993 -13.251 1.00 94.62 160 HIS A O 1
ATOM 1222 N N . ASN A 1 161 ? 0.715 -5.242 -15.406 1.00 95.44 161 ASN A N 1
ATOM 1223 C CA . ASN A 1 161 ? -0.655 -5.388 -15.908 1.00 95.44 161 ASN A CA 1
ATOM 1224 C C . ASN A 1 161 ? -1.305 -6.715 -15.487 1.00 95.44 161 ASN A C 1
ATOM 1226 O O . ASN A 1 161 ? -2.530 -6.820 -15.442 1.00 95.44 161 ASN A O 1
ATOM 1230 N N . ARG A 1 162 ? -0.498 -7.738 -15.184 1.00 97.62 162 ARG A N 1
ATOM 1231 C CA . ARG A 1 162 ? -0.952 -9.017 -14.622 1.00 97.62 162 ARG A CA 1
ATOM 1232 C C . ARG A 1 162 ? -1.241 -8.932 -13.130 1.00 97.62 162 ARG A C 1
ATOM 1234 O O . ARG 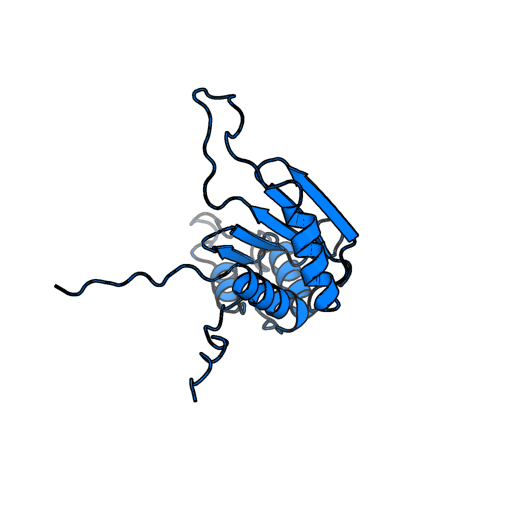A 1 162 ? -2.018 -9.744 -12.632 1.00 97.62 162 ARG A O 1
ATOM 1241 N N . ALA A 1 163 ? -0.624 -8.000 -12.409 1.00 98.12 163 ALA A N 1
ATOM 1242 C CA . ALA A 1 163 ? -0.881 -7.844 -10.988 1.00 98.12 163 ALA A CA 1
ATOM 1243 C C . ALA A 1 163 ? -2.349 -7.470 -10.741 1.00 98.12 163 ALA A C 1
ATOM 1245 O O . ALA A 1 163 ? -2.940 -6.634 -11.424 1.00 98.12 163 ALA A O 1
ATOM 1246 N N . ILE A 1 164 ? -2.944 -8.103 -9.734 1.00 98.25 164 ILE A N 1
ATOM 1247 C CA . ILE A 1 164 ? -4.266 -7.725 -9.247 1.00 98.25 164 ILE A CA 1
ATOM 1248 C C . ILE A 1 164 ? -4.043 -6.605 -8.243 1.00 98.25 164 ILE A C 1
ATOM 1250 O O . ILE A 1 164 ? -3.449 -6.846 -7.194 1.00 98.25 164 ILE A O 1
ATOM 1254 N N . TRP A 1 165 ? -4.499 -5.399 -8.561 1.00 97.38 165 TRP A N 1
ATOM 1255 C CA . TRP A 1 165 ? -4.375 -4.208 -7.718 1.00 97.38 165 TRP A CA 1
ATOM 1256 C C . TRP A 1 165 ? -5.576 -4.066 -6.768 1.00 97.38 165 TRP A C 1
ATOM 1258 O O . TRP A 1 165 ? -6.649 -4.597 -7.071 1.00 97.38 165 TRP A O 1
ATOM 1268 N N . PRO A 1 166 ? -5.434 -3.386 -5.611 1.00 96.38 166 PRO A N 1
ATOM 1269 C CA . PRO A 1 166 ? -6.567 -3.156 -4.723 1.00 96.38 166 PRO A CA 1
ATOM 1270 C C . PRO A 1 166 ? -7.654 -2.374 -5.459 1.00 96.38 166 PRO A C 1
ATOM 1272 O O . PRO A 1 166 ? -7.392 -1.330 -6.056 1.00 96.38 166 PRO A O 1
ATOM 1275 N N . ALA A 1 167 ? -8.881 -2.876 -5.385 1.00 90.50 167 ALA A N 1
ATOM 1276 C CA . ALA A 1 167 ? -10.051 -2.242 -5.964 1.00 90.50 167 ALA A CA 1
ATOM 1277 C C . ALA A 1 167 ? -11.028 -1.885 -4.849 1.00 90.50 167 ALA A C 1
ATOM 1279 O O . ALA A 1 167 ? -11.352 -2.721 -4.002 1.00 90.50 167 ALA A O 1
ATOM 1280 N N . ILE A 1 168 ? -11.506 -0.646 -4.864 1.00 83.75 168 ILE A N 1
ATOM 1281 C CA . ILE A 1 168 ? -12.543 -0.193 -3.944 1.00 83.75 168 ILE A CA 1
ATOM 1282 C C . ILE A 1 168 ? -13.872 -0.564 -4.583 1.00 83.75 168 ILE A C 1
ATOM 1284 O O . ILE A 1 168 ? -14.295 0.036 -5.567 1.00 83.75 168 ILE A O 1
ATOM 1288 N N . THR A 1 169 ? -14.499 -1.616 -4.071 1.00 73.19 169 THR A N 1
ATOM 1289 C CA . THR A 1 169 ? -15.845 -1.999 -4.487 1.00 73.19 169 THR A CA 1
ATOM 1290 C C . THR A 1 169 ? -16.846 -1.089 -3.788 1.00 73.19 169 THR A C 1
ATOM 1292 O O . THR A 1 169 ? -16.891 -1.081 -2.562 1.00 73.19 169 THR A O 1
ATOM 1295 N N . GLU A 1 170 ? -17.685 -0.369 -4.537 1.00 55.91 170 GLU A N 1
ATOM 1296 C CA . GLU A 1 170 ? -18.748 0.516 -4.005 1.00 55.91 170 GLU A CA 1
ATOM 1297 C C . GLU A 1 170 ? -19.870 -0.232 -3.247 1.00 55.91 170 GLU A C 1
ATOM 1299 O O . GLU A 1 170 ? -20.912 0.325 -2.908 1.00 55.91 170 GLU A O 1
ATOM 1304 N N . THR A 1 171 ? -19.694 -1.522 -2.982 1.00 43.78 171 THR A N 1
ATOM 1305 C CA . THR A 1 171 ? -20.742 -2.425 -2.514 1.00 43.78 171 THR A CA 1
ATOM 1306 C C . THR A 1 171 ? -20.744 -2.569 -0.996 1.00 43.78 171 THR A C 1
ATOM 1308 O O . THR A 1 171 ? -20.674 -3.675 -0.489 1.00 43.78 171 THR A O 1
ATOM 1311 N N . GLU A 1 172 ? -20.837 -1.459 -0.268 1.00 40.12 172 GLU A N 1
ATOM 1312 C CA . GLU A 1 172 ? -21.399 -1.458 1.092 1.00 40.12 172 GLU A CA 1
ATOM 1313 C C . GLU A 1 172 ? -21.807 -0.035 1.486 1.00 40.12 172 GLU A C 1
ATOM 1315 O O . GLU A 1 172 ? -21.249 0.615 2.363 1.00 40.12 172 GLU A O 1
ATOM 1320 N N . SER A 1 173 ? -22.809 0.492 0.781 1.00 37.00 173 SER A N 1
ATOM 1321 C CA . SER A 1 173 ? -23.574 1.618 1.309 1.00 37.00 173 SER A CA 1
ATOM 1322 C C . SER A 1 173 ? -24.472 1.064 2.423 1.00 37.00 173 SER A C 1
ATOM 1324 O O . SER A 1 173 ? -25.274 0.169 2.127 1.00 37.00 173 SER A O 1
ATOM 1326 N N . PRO A 1 174 ? -24.370 1.521 3.688 1.00 39.19 174 PRO A N 1
ATOM 1327 C CA . PRO A 1 174 ? -25.275 1.065 4.731 1.00 39.19 174 PRO A CA 1
ATOM 1328 C C . PRO A 1 174 ? -26.699 1.395 4.292 1.00 39.19 174 PRO A C 1
ATOM 1330 O O . PRO A 1 174 ? -27.024 2.544 3.976 1.00 39.19 174 PRO A O 1
ATOM 1333 N N . ALA A 1 175 ? -27.537 0.361 4.207 1.00 43.09 175 ALA A N 1
ATOM 1334 C CA . ALA A 1 175 ? -28.924 0.492 3.804 1.00 43.09 175 ALA A CA 1
ATOM 1335 C C . ALA A 1 175 ? -29.581 1.608 4.625 1.00 43.09 175 ALA A C 1
ATOM 1337 O O . ALA A 1 175 ? -29.691 1.525 5.849 1.00 43.09 175 ALA A O 1
ATOM 1338 N N . ARG A 1 176 ? -30.001 2.675 3.936 1.00 39.75 176 ARG A N 1
ATOM 1339 C CA . ARG A 1 176 ? -30.749 3.783 4.532 1.00 39.75 176 ARG A CA 1
ATOM 1340 C C . ARG A 1 176 ? -31.936 3.180 5.306 1.00 39.75 176 ARG A C 1
ATOM 1342 O O . ARG A 1 176 ? -32.695 2.417 4.697 1.00 39.75 176 ARG A O 1
ATOM 1349 N N . PRO A 1 177 ? -32.119 3.479 6.607 1.00 42.69 177 PRO A N 1
ATOM 1350 C CA . PRO A 1 177 ? -33.213 2.899 7.371 1.00 42.69 177 PRO A CA 1
ATOM 1351 C C . PRO A 1 177 ? -34.534 3.285 6.706 1.00 42.69 177 PRO A C 1
ATOM 1353 O O . PRO A 1 177 ? -34.813 4.466 6.475 1.00 42.69 177 PRO A O 1
ATOM 1356 N N . ARG A 1 178 ? -35.334 2.275 6.352 1.00 41.59 178 ARG A N 1
ATOM 1357 C CA . ARG A 1 178 ? -36.712 2.492 5.914 1.00 41.59 178 ARG A CA 1
ATOM 1358 C C . ARG A 1 178 ? -37.471 3.046 7.117 1.00 41.59 178 ARG A C 1
ATOM 1360 O O . ARG A 1 178 ? -37.554 2.385 8.149 1.00 41.59 178 ARG A O 1
ATOM 1367 N N . LYS A 1 179 ? -37.947 4.286 6.998 1.00 41.00 179 LYS A N 1
ATOM 1368 C CA . LYS A 1 179 ? -38.847 4.904 7.978 1.00 41.00 179 LYS A CA 1
ATOM 1369 C C . LYS A 1 179 ? -40.151 4.077 8.030 1.00 41.00 179 LYS A C 1
ATOM 1371 O O . LYS A 1 179 ? -40.550 3.610 6.960 1.00 41.00 179 LYS A O 1
ATOM 1376 N N . PRO A 1 180 ? -40.750 3.867 9.217 1.00 55.72 180 PRO A N 1
ATOM 1377 C CA . PRO A 1 180 ? -42.014 3.145 9.366 1.00 55.72 180 PRO A CA 1
ATOM 1378 C C . PRO A 1 180 ? -43.162 3.793 8.590 1.00 55.72 180 PRO A C 1
ATOM 1380 O O . PRO A 1 180 ? -43.116 5.031 8.387 1.00 55.72 180 PRO A O 1
#

Radius of gyration: 19.52 Å; chains: 1; bounding box: 64×47×47 Å

Sequence (180 aa):
MTTILTPAPPALESALRAGLRWLYATKQPSDALVERRGAKLITTERTLRFVPVSADGNPLIVVDLPTVHWGVGNFSPPLNALPPNELPTLAGELAELDIPTSALHYHGITGTIALDVPAHPSLQEAVRRYDRGCPWHHTQVCEAPIRDGGQACPWHADGHNRAIWPAITETESPARPRKP

pLDDT: mean 85.19, std 17.01, range [37.0, 98.62]

Foldseek 3Di:
DDPPPDDAADDPVLVVVLLVCQFAVDAADLLAAAAQQGAWGDGPAWIWTWGQQDPVGAIKIKTFGPDWDADPDPPGDTPAFDDPCNQVVVQVVCVVVVWHWDDWDGDGRMIMTTTPDHTDPNVSVSNVDLVCDDPVPSHNDQPDDPVPVRPCPCSNVVNNVRTDGRDRDPPDDPPDDDDD

Secondary structure (DSSP, 8-state):
-----PPPPPPHHHHHHHHHHHHHT-PPPTT----TT-EEEE-SS-EEEEESS-TTSS-EEEEE-SS--BPSSTTPPBS----TTHHHHHHHHHHHTT--EEEEEEETTEEEEEESSPPPHHHHHHHHHHHH--TTTSSSS----GGGT-S--THHHHHHHHS-----------------